Protein AF-A0A4U2ZRE4-F1 (afdb_monomer_lite)

pLDDT: mean 72.88, std 12.57, range [52.84, 91.62]

Structure (mmCIF, N/CA/C/O backbone):
data_AF-A0A4U2ZRE4-F1
#
_entry.id   AF-A0A4U2ZRE4-F1
#
loop_
_atom_site.group_PDB
_atom_site.id
_atom_site.type_symbol
_atom_site.label_atom_id
_atom_site.label_alt_id
_atom_site.label_comp_id
_atom_site.label_asym_id
_atom_site.label_entity_id
_atom_site.label_seq_id
_atom_site.pdbx_PDB_ins_code
_atom_site.Cartn_x
_atom_site.Cartn_y
_atom_site.Cartn_z
_atom_site.occupancy
_atom_site.B_iso_or_equiv
_atom_site.auth_seq_id
_atom_site.auth_comp_id
_atom_site.auth_asym_id
_atom_site.auth_atom_id
_atom_site.pdbx_PDB_model_num
ATOM 1 N N . MET A 1 1 ? -35.393 5.536 36.738 1.00 58.28 1 MET A N 1
ATOM 2 C CA . MET A 1 1 ? -35.505 5.844 35.289 1.00 58.28 1 MET A CA 1
ATOM 3 C C . MET A 1 1 ? -34.205 6.380 34.658 1.00 58.28 1 MET A C 1
ATOM 5 O O . MET A 1 1 ? -33.859 5.952 33.565 1.00 58.28 1 MET A O 1
ATOM 9 N N . ILE A 1 2 ? -33.438 7.245 35.339 1.00 60.47 2 ILE A N 1
ATOM 10 C CA . ILE A 1 2 ? -32.209 7.886 34.808 1.00 60.47 2 ILE A CA 1
ATOM 11 C C . ILE A 1 2 ? -31.067 6.888 34.499 1.00 60.47 2 ILE A C 1
ATOM 13 O O . ILE A 1 2 ? -30.446 6.972 33.442 1.00 60.47 2 ILE A O 1
ATOM 17 N N . LYS A 1 3 ? -30.844 5.880 35.359 1.00 58.56 3 LYS A N 1
ATOM 18 C CA . LYS A 1 3 ? -29.825 4.826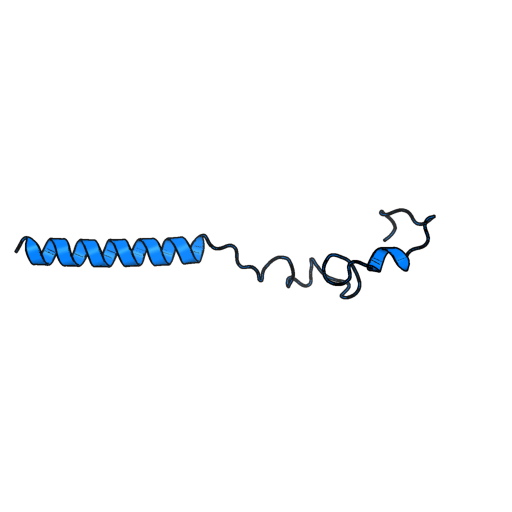 35.141 1.00 58.56 3 LYS A CA 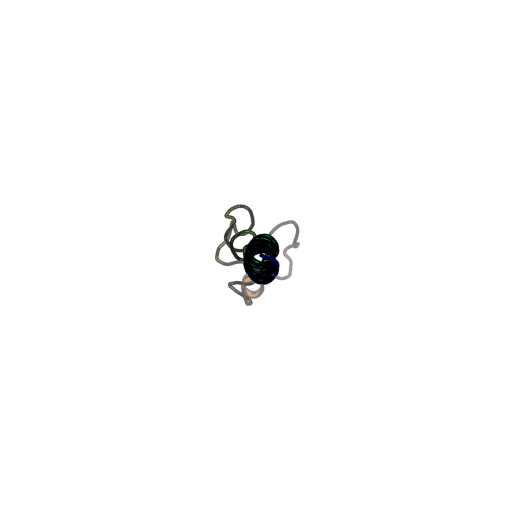1
ATOM 19 C C . LYS A 1 3 ? -30.037 4.012 33.853 1.00 58.56 3 LYS A C 1
ATOM 21 O O . LYS A 1 3 ? -29.068 3.655 33.192 1.00 58.56 3 LYS A O 1
ATOM 26 N N . ILE A 1 4 ? -31.291 3.732 33.484 1.00 64.00 4 ILE A N 1
ATOM 27 C CA . ILE A 1 4 ? -31.628 2.952 32.278 1.00 64.00 4 ILE A CA 1
ATOM 28 C C . ILE A 1 4 ? -31.370 3.788 31.015 1.00 64.00 4 ILE A C 1
ATOM 30 O O . ILE A 1 4 ? -30.788 3.281 30.058 1.00 64.00 4 ILE A O 1
ATOM 34 N N . LYS A 1 5 ? -31.709 5.087 31.044 1.00 62.78 5 LYS A N 1
ATOM 35 C CA . LYS A 1 5 ? -31.397 6.030 29.957 1.00 62.78 5 LYS A CA 1
ATOM 36 C C . LYS A 1 5 ? -29.890 6.158 29.714 1.00 62.78 5 LYS A C 1
ATOM 38 O O . LYS A 1 5 ? -29.466 6.043 28.570 1.00 62.78 5 LYS A O 1
ATOM 43 N N . MET A 1 6 ? -29.080 6.309 30.767 1.00 70.31 6 MET A N 1
ATOM 44 C CA . MET A 1 6 ? -27.615 6.380 30.629 1.00 70.31 6 MET A CA 1
ATOM 45 C C . MET A 1 6 ? -27.014 5.112 30.011 1.00 70.31 6 MET A C 1
ATOM 47 O O . MET A 1 6 ? -26.146 5.198 29.147 1.00 70.31 6 MET A O 1
ATOM 51 N N . LYS A 1 7 ? -27.511 3.932 30.402 1.00 71.44 7 LYS A N 1
ATOM 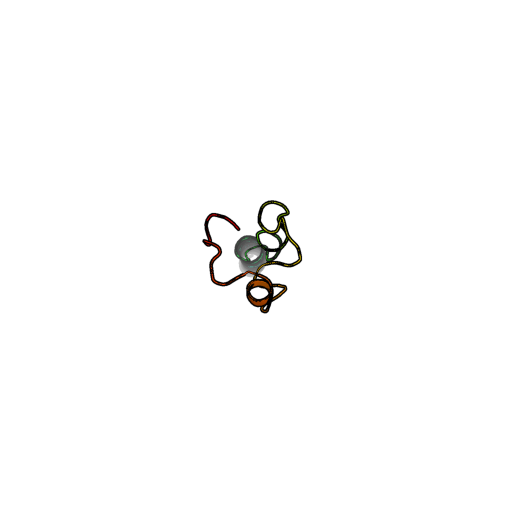52 C CA . LYS A 1 7 ? -27.033 2.654 29.859 1.00 71.44 7 LYS A CA 1
ATOM 53 C C . LYS A 1 7 ? -27.331 2.510 28.361 1.00 71.44 7 LYS A C 1
ATOM 55 O O . LYS A 1 7 ? -26.511 1.957 27.635 1.00 71.44 7 LYS A O 1
ATOM 60 N N . ASN A 1 8 ? -28.468 3.026 27.892 1.00 76.88 8 ASN A N 1
ATOM 61 C CA . ASN A 1 8 ? -28.791 3.043 26.463 1.00 76.88 8 ASN A CA 1
ATOM 62 C C . ASN A 1 8 ? -27.913 4.024 25.677 1.00 76.88 8 ASN A C 1
ATOM 64 O O . ASN A 1 8 ? -27.433 3.661 24.609 1.00 76.88 8 ASN A O 1
ATOM 68 N N . PHE A 1 9 ? -27.642 5.216 26.215 1.00 79.88 9 PHE A N 1
ATOM 69 C CA . PHE A 1 9 ? -26.730 6.179 25.582 1.00 79.88 9 PHE A CA 1
ATOM 70 C C . PHE A 1 9 ? -25.322 5.611 25.397 1.00 79.88 9 PHE A C 1
ATOM 72 O O . PHE A 1 9 ? -24.742 5.742 24.322 1.00 79.88 9 PHE A O 1
ATOM 79 N N . PHE A 1 10 ? -24.807 4.911 26.410 1.00 83.44 10 PHE A N 1
ATOM 80 C CA . PHE A 1 10 ? -23.496 4.267 26.333 1.00 83.44 10 PHE A CA 1
ATOM 81 C C . PHE A 1 10 ? -23.429 3.219 25.215 1.00 83.44 10 PHE A C 1
ATOM 83 O O . PHE A 1 10 ? -22.466 3.180 24.455 1.00 83.44 10 PHE A O 1
ATOM 90 N N . LYS A 1 11 ? -24.479 2.399 25.075 1.00 83.06 11 LYS A N 1
ATOM 91 C CA . LYS A 1 11 ? -24.564 1.388 24.012 1.00 83.06 11 LYS A CA 1
ATOM 92 C C . LYS A 1 11 ? -24.599 2.010 22.620 1.00 83.06 11 LYS A C 1
ATOM 94 O O . LYS A 1 11 ? -23.899 1.528 21.737 1.00 83.06 11 LYS A O 1
ATOM 99 N N . VAL A 1 12 ? -25.391 3.068 22.441 1.00 87.94 12 VAL A N 1
ATOM 100 C CA . VAL A 1 12 ? -25.469 3.783 21.163 1.00 87.94 12 VAL A CA 1
ATOM 101 C C . VAL A 1 12 ? -24.111 4.393 20.830 1.00 87.94 12 VAL A C 1
ATOM 103 O O . VAL A 1 12 ? -23.613 4.147 19.746 1.00 87.94 12 VAL A O 1
ATOM 106 N N . SER A 1 13 ? -23.456 5.075 21.774 1.00 87.88 13 SER A N 1
ATOM 107 C CA . SER A 1 13 ? -22.148 5.699 21.535 1.00 87.88 13 SER A CA 1
ATOM 108 C C . SER A 1 13 ? -21.065 4.695 21.129 1.00 87.88 13 SER A C 1
ATOM 110 O O . SER A 1 13 ? -20.279 4.982 20.229 1.00 87.88 13 SER A O 1
ATOM 112 N N . ILE A 1 14 ? -21.027 3.515 21.760 1.00 90.12 14 ILE A N 1
ATOM 113 C CA . ILE A 1 14 ? -20.086 2.445 21.391 1.00 90.12 14 ILE A CA 1
ATOM 114 C C . ILE A 1 14 ? -20.377 1.945 19.975 1.00 90.12 14 ILE A C 1
ATOM 116 O O . ILE A 1 14 ? -19.452 1.799 19.179 1.00 90.12 14 ILE A O 1
ATOM 120 N N . LEU A 1 15 ? -21.654 1.720 19.651 1.00 91.62 15 LEU A N 1
ATOM 121 C CA . LEU A 1 15 ? -22.065 1.268 18.326 1.00 91.62 15 LEU A CA 1
ATOM 122 C C . LEU A 1 15 ? -21.685 2.290 17.248 1.00 91.62 15 LEU A C 1
ATOM 124 O O . LEU A 1 15 ? -21.107 1.905 16.237 1.00 91.62 15 LEU A O 1
ATOM 128 N N . THR A 1 16 ? -21.926 3.582 17.490 1.00 89.19 16 THR A N 1
ATOM 129 C CA . THR A 1 16 ? -21.590 4.651 16.543 1.00 89.19 16 THR A CA 1
ATOM 130 C C . THR A 1 16 ? -20.082 4.751 16.313 1.00 89.19 16 THR A C 1
ATOM 132 O O . THR A 1 16 ? -19.646 4.847 15.167 1.00 89.19 16 THR A O 1
ATOM 135 N N . CYS A 1 17 ? -19.268 4.672 17.374 1.00 88.69 17 CYS A N 1
ATOM 136 C CA . CYS A 1 17 ? -17.808 4.652 17.245 1.00 88.69 17 CYS A CA 1
ATOM 137 C C . CYS A 1 17 ? -17.321 3.440 16.446 1.00 88.69 17 CYS A C 1
ATOM 139 O O . CYS A 1 17 ? -16.442 3.591 15.603 1.00 88.69 17 CYS A O 1
ATOM 141 N N . PHE A 1 18 ? -17.905 2.259 16.671 1.00 89.00 18 PHE A N 1
ATOM 142 C CA . PHE A 1 18 ? -17.537 1.052 15.934 1.00 89.00 18 PHE A CA 1
ATOM 143 C C . PHE A 1 18 ? -17.870 1.189 14.445 1.00 89.00 18 PHE A C 1
ATOM 145 O O . PHE A 1 18 ? -17.011 0.960 13.601 1.00 89.00 18 PHE A O 1
ATOM 152 N N . THR A 1 19 ? -19.078 1.659 14.116 1.00 86.75 19 THR A N 1
ATOM 153 C CA . THR A 1 19 ? -19.479 1.896 12.722 1.00 86.75 19 THR A C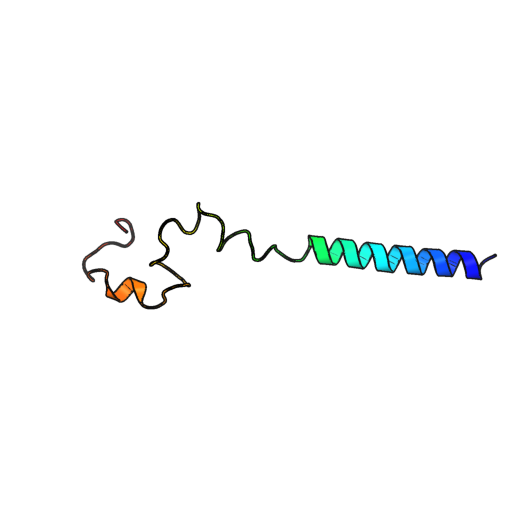A 1
ATOM 154 C C . THR A 1 19 ? -18.617 2.950 12.039 1.00 86.75 19 THR A C 1
ATOM 156 O O . THR A 1 19 ? -18.239 2.777 10.884 1.00 86.75 19 THR A O 1
ATOM 159 N N . LEU A 1 20 ? -18.267 4.024 12.754 1.00 87.25 20 LEU A N 1
ATOM 160 C CA . LEU A 1 20 ? -17.436 5.084 12.202 1.00 87.25 20 LEU A CA 1
ATOM 161 C C . LEU A 1 20 ? -16.013 4.579 11.964 1.00 87.25 20 LEU A C 1
ATOM 163 O O . LEU A 1 20 ? -15.478 4.813 10.889 1.00 87.25 20 LEU A O 1
ATOM 167 N N . ALA A 1 21 ? -15.430 3.829 12.903 1.00 84.06 21 ALA A N 1
ATOM 168 C CA . ALA A 1 21 ? -14.114 3.220 12.730 1.00 84.06 21 ALA A CA 1
ATOM 169 C C . ALA A 1 21 ? -14.080 2.270 11.523 1.00 84.06 21 ALA A C 1
ATOM 171 O O . ALA A 1 21 ? -13.170 2.380 10.711 1.00 84.06 21 ALA A O 1
ATOM 172 N N . SER A 1 22 ? -15.097 1.416 11.351 1.00 78.19 22 SER A N 1
ATOM 173 C CA . SER A 1 22 ? -15.190 0.500 10.204 1.00 78.19 22 SER A CA 1
ATOM 174 C C . SER A 1 22 ? -15.337 1.211 8.855 1.00 78.19 22 SER A C 1
ATOM 176 O O . SER A 1 22 ? -14.820 0.722 7.857 1.00 78.19 22 SER A O 1
ATOM 178 N N . LEU A 1 23 ? -16.021 2.360 8.815 1.00 77.31 23 LEU A N 1
ATOM 179 C CA . LEU A 1 23 ? -16.131 3.195 7.612 1.00 77.31 23 LEU A CA 1
ATOM 180 C C . LEU A 1 23 ? -14.872 4.037 7.354 1.00 77.31 23 LEU A C 1
ATOM 182 O O . LEU A 1 23 ? -14.593 4.383 6.211 1.00 77.31 23 LEU A O 1
ATOM 186 N N . SER A 1 24 ? -14.133 4.386 8.412 1.00 73.19 24 SER A N 1
ATOM 187 C CA . SER A 1 24 ? -12.934 5.233 8.345 1.00 73.19 24 SER A CA 1
ATOM 188 C C . SER A 1 24 ? -11.667 4.444 8.045 1.00 73.19 24 SER A C 1
ATOM 190 O O . SER A 1 24 ? -10.680 5.030 7.610 1.00 73.19 24 SER A O 1
ATOM 192 N N . THR A 1 25 ? -11.656 3.134 8.301 1.00 67.00 25 THR A N 1
ATOM 193 C CA . THR A 1 25 ? -10.567 2.268 7.856 1.00 67.00 25 THR A CA 1
ATOM 194 C C . THR A 1 25 ? -10.598 2.190 6.335 1.00 67.00 25 THR A C 1
ATOM 196 O O . THR A 1 25 ? -11.547 1.616 5.795 1.00 67.00 25 THR A O 1
ATOM 199 N N . PRO A 1 26 ? -9.589 2.738 5.630 1.00 61.31 26 PRO A N 1
ATOM 200 C CA . PRO A 1 26 ? -9.490 2.533 4.199 1.00 61.31 26 PRO A CA 1
ATOM 201 C C . PRO A 1 26 ? -9.411 1.028 3.964 1.00 61.31 26 PRO A C 1
ATOM 203 O O . PRO A 1 26 ? -8.606 0.329 4.583 1.00 61.31 26 PRO A O 1
ATOM 206 N N . SER A 1 27 ? -10.284 0.512 3.105 1.00 60.88 27 SER A N 1
ATOM 207 C CA . SER A 1 27 ? -10.188 -0.864 2.646 1.00 60.88 27 SER A CA 1
ATOM 208 C C . SER A 1 27 ? -8.811 -1.041 2.011 1.00 60.88 27 SER A C 1
ATOM 210 O O . SER A 1 27 ? -8.573 -0.533 0.915 1.00 60.88 27 SER A O 1
ATOM 212 N N . ILE A 1 28 ? -7.921 -1.773 2.686 1.00 55.41 28 ILE A N 1
ATOM 213 C CA . ILE A 1 28 ? -6.601 -2.167 2.158 1.00 55.41 28 ILE A CA 1
ATOM 214 C C . ILE A 1 28 ? -6.756 -2.856 0.780 1.00 55.41 28 ILE A C 1
ATOM 216 O O . ILE A 1 28 ? -5.854 -2.822 -0.039 1.00 55.41 28 ILE A O 1
ATOM 220 N N . ILE A 1 29 ? -7.957 -3.370 0.497 1.00 54.44 29 ILE A N 1
ATOM 221 C CA . ILE A 1 29 ? -8.359 -4.166 -0.668 1.00 54.44 29 ILE A CA 1
ATOM 222 C C . ILE A 1 29 ? -8.590 -3.343 -1.962 1.00 54.44 29 ILE A C 1
ATOM 224 O O . ILE A 1 29 ? -8.857 -3.914 -3.012 1.00 54.44 29 ILE A O 1
ATOM 228 N N . LEU A 1 30 ? -8.557 -2.003 -1.951 1.00 55.53 30 LEU A N 1
ATOM 229 C CA . LEU A 1 30 ? -9.080 -1.241 -3.108 1.00 55.53 30 LEU A CA 1
ATOM 230 C C . LEU A 1 30 ? -8.055 -0.629 -4.067 1.00 55.53 30 LEU A C 1
ATOM 232 O O . LEU A 1 30 ? -8.465 -0.171 -5.128 1.00 55.53 30 LEU A O 1
ATOM 236 N N . ALA A 1 31 ? -6.761 -0.636 -3.749 1.00 54.44 31 ALA A N 1
ATOM 237 C CA . ALA A 1 31 ? -5.738 -0.135 -4.675 1.00 54.44 31 ALA A CA 1
ATOM 238 C C . ALA A 1 31 ? -4.748 -1.223 -5.107 1.00 54.44 31 ALA A C 1
ATOM 240 O O . ALA A 1 31 ? -4.448 -1.314 -6.290 1.00 54.44 31 ALA A O 1
ATOM 241 N N . ASP A 1 32 ? -4.284 -2.076 -4.186 1.00 53.03 32 ASP A N 1
ATOM 242 C CA . ASP A 1 32 ? -3.335 -3.150 -4.523 1.00 53.03 32 ASP A CA 1
ATOM 243 C C . ASP A 1 32 ? -3.995 -4.341 -5.244 1.00 53.03 32 ASP A C 1
ATOM 245 O O . ASP A 1 32 ? -3.350 -5.036 -6.027 1.00 53.03 32 ASP A O 1
ATOM 249 N N . SER A 1 33 ? -5.294 -4.540 -5.006 1.00 53.25 33 SER A N 1
ATOM 250 C CA . SER A 1 33 ? -6.097 -5.665 -5.493 1.00 53.25 33 SER A CA 1
ATOM 251 C C . SER A 1 33 ? -7.140 -5.236 -6.525 1.00 53.25 33 SER A C 1
ATOM 253 O O . SER A 1 33 ? -7.920 -6.062 -7.004 1.00 53.25 33 SER A O 1
ATOM 255 N N . HIS A 1 34 ? -7.148 -3.954 -6.911 1.00 55.91 34 HIS A N 1
ATOM 256 C CA . HIS A 1 34 ? -7.926 -3.504 -8.054 1.00 55.91 34 HIS A CA 1
ATOM 257 C C . HIS A 1 34 ? -7.192 -3.908 -9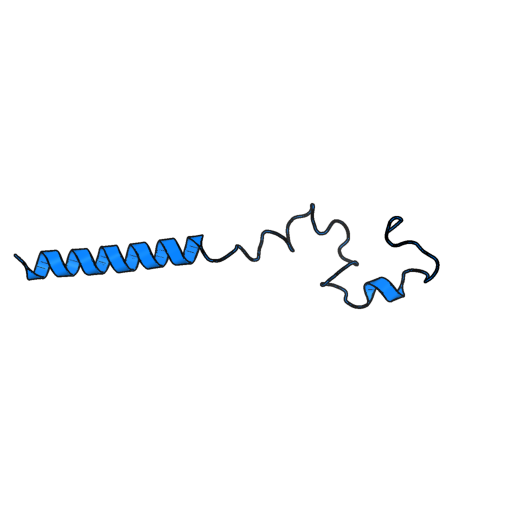.340 1.00 55.91 34 HIS A C 1
ATOM 259 O O . HIS A 1 34 ? -6.106 -3.388 -9.596 1.00 55.91 34 HIS A O 1
ATOM 265 N N . PRO A 1 35 ? -7.776 -4.769 -10.191 1.00 54.09 35 PRO A N 1
ATOM 266 C CA . PRO A 1 35 ? -7.118 -5.235 -11.415 1.00 54.09 35 PRO A CA 1
ATOM 267 C C . PRO A 1 35 ? -6.826 -4.100 -12.414 1.00 54.09 35 PRO A C 1
ATOM 269 O O . PRO A 1 35 ? -6.033 -4.275 -13.329 1.00 54.09 35 PRO A O 1
ATOM 272 N N . GLY A 1 36 ? -7.444 -2.923 -12.239 1.00 52.84 36 GLY A N 1
ATOM 273 C CA . GLY A 1 36 ? -7.123 -1.711 -13.001 1.00 52.84 36 GLY A CA 1
ATOM 274 C C . GLY A 1 36 ? -5.897 -0.928 -12.502 1.00 52.84 36 GLY A C 1
ATOM 275 O O . GLY A 1 36 ? -5.463 -0.016 -13.196 1.00 52.84 36 GLY A O 1
ATOM 276 N N . TYR A 1 37 ? -5.352 -1.255 -11.323 1.00 53.00 37 TYR A N 1
ATOM 277 C CA . TYR A 1 37 ? -4.150 -0.633 -10.740 1.00 53.00 37 TYR A CA 1
ATOM 278 C C . TYR A 1 37 ? -2.947 -1.589 -10.644 1.00 53.00 37 TYR A C 1
ATOM 280 O O . TYR A 1 37 ? -1.831 -1.128 -10.415 1.00 53.00 37 TYR A O 1
ATOM 288 N N . SER A 1 38 ? -3.137 -2.890 -10.882 1.00 59.22 38 SER A N 1
ATOM 289 C CA . SER A 1 38 ? -2.058 -3.857 -11.115 1.00 59.22 38 SER A CA 1
ATOM 290 C C . SER A 1 38 ? -2.416 -4.758 -12.300 1.00 59.22 38 SER A C 1
ATOM 292 O O . SER A 1 38 ? -2.930 -5.862 -12.151 1.00 59.22 38 SER A O 1
ATOM 294 N N . TYR A 1 39 ? -2.179 -4.251 -13.511 1.00 54.69 39 TYR A N 1
ATOM 295 C CA . TYR A 1 39 ? -2.337 -5.048 -14.732 1.00 54.69 39 TYR A CA 1
ATOM 296 C C . TYR A 1 39 ? -1.201 -6.087 -14.869 1.00 54.69 39 TYR A C 1
ATOM 298 O O . TYR A 1 39 ? -1.414 -7.192 -15.361 1.00 54.69 39 TYR A O 1
ATOM 306 N N . GLU A 1 40 ? -0.034 -5.787 -14.288 1.00 59.91 40 GLU A N 1
ATOM 307 C CA . GLU A 1 40 ? 1.172 -6.612 -14.334 1.00 59.91 40 GLU A CA 1
ATOM 308 C C . GLU A 1 40 ? 1.613 -7.032 -12.923 1.00 59.91 40 GLU A C 1
ATOM 310 O O . GLU A 1 40 ? 2.117 -6.232 -12.132 1.00 59.91 40 GLU A O 1
ATOM 315 N N . SER A 1 41 ? 1.472 -8.324 -12.607 1.00 62.81 41 SER A N 1
ATOM 316 C CA . SER A 1 41 ? 1.874 -8.917 -11.318 1.00 62.81 41 SER A CA 1
ATOM 317 C C . SER A 1 41 ? 3.389 -8.896 -11.058 1.00 62.81 41 SER A C 1
ATOM 319 O O . SER A 1 41 ? 3.846 -9.291 -9.988 1.00 62.81 41 SER A O 1
ATOM 321 N N . ASN A 1 42 ? 4.182 -8.502 -12.052 1.00 70.12 42 ASN A N 1
ATOM 322 C CA . ASN A 1 42 ? 5.640 -8.440 -12.023 1.00 70.12 42 ASN A CA 1
ATOM 323 C C . ASN A 1 42 ? 6.186 -7.013 -11.860 1.00 70.12 42 ASN A C 1
ATOM 325 O O . ASN A 1 42 ? 7.403 -6.874 -11.777 1.00 70.12 42 ASN A O 1
ATOM 329 N N . ILE A 1 43 ? 5.338 -5.980 -11.789 1.00 71.81 43 ILE A N 1
ATOM 330 C CA . ILE A 1 43 ? 5.744 -4.568 -11.700 1.00 71.81 43 ILE A CA 1
ATOM 331 C C . ILE A 1 43 ? 5.301 -3.959 -10.360 1.00 71.81 43 ILE A C 1
ATOM 333 O O . ILE A 1 43 ? 4.265 -4.303 -9.793 1.00 71.81 43 ILE A O 1
ATOM 337 N N . GLY A 1 44 ? 6.090 -3.020 -9.834 1.00 72.25 44 GLY A N 1
ATOM 338 C CA . GLY A 1 44 ? 5.720 -2.203 -8.679 1.00 72.25 44 GLY A CA 1
ATOM 339 C C . GLY A 1 44 ? 6.081 -2.813 -7.323 1.00 72.25 44 GLY A C 1
ATOM 340 O O . GLY A 1 44 ? 7.069 -3.529 -7.175 1.00 72.25 44 GLY A O 1
ATOM 341 N N . TYR A 1 45 ? 5.299 -2.478 -6.293 1.00 66.12 45 TYR A N 1
ATOM 342 C CA . TYR A 1 45 ? 5.634 -2.767 -4.890 1.00 66.12 45 TYR A CA 1
ATOM 343 C C . TYR A 1 45 ? 5.742 -4.258 -4.552 1.00 66.12 45 TYR A C 1
ATOM 345 O O . TYR A 1 45 ? 6.450 -4.614 -3.612 1.00 66.12 45 TYR A O 1
ATOM 353 N N . GLN A 1 46 ? 5.058 -5.122 -5.302 1.00 72.12 46 GLN A N 1
ATOM 354 C CA . GLN A 1 46 ? 5.095 -6.570 -5.086 1.00 72.12 46 GLN A CA 1
ATOM 355 C C . GLN A 1 46 ? 6.383 -7.221 -5.621 1.00 72.12 46 GLN A C 1
ATOM 357 O O . GLN A 1 46 ? 6.766 -8.285 -5.141 1.00 72.12 46 GLN A O 1
ATOM 362 N N . ASN A 1 47 ? 7.090 -6.566 -6.549 1.00 77.81 47 ASN A N 1
ATOM 363 C CA . ASN A 1 47 ? 8.384 -7.002 -7.073 1.00 77.81 47 ASN A CA 1
ATOM 364 C C . ASN A 1 47 ? 9.370 -5.824 -7.063 1.00 77.81 47 ASN A C 1
ATOM 366 O O . ASN A 1 47 ? 9.579 -5.219 -8.102 1.00 77.81 47 ASN A O 1
ATOM 370 N N . PRO A 1 48 ? 10.016 -5.474 -5.939 1.00 78.94 48 PRO A N 1
ATOM 371 C CA . PRO A 1 48 ? 10.861 -4.275 -5.841 1.00 78.94 48 PRO A CA 1
ATOM 372 C C . PRO A 1 48 ? 12.043 -4.233 -6.828 1.00 78.94 48 PRO A C 1
ATOM 374 O O . PRO A 1 48 ? 12.599 -3.165 -7.068 1.00 78.94 48 PRO A O 1
ATOM 377 N N . SER A 1 49 ? 12.417 -5.371 -7.416 1.00 86.25 49 SER A N 1
ATOM 378 C CA . SER A 1 49 ? 13.452 -5.498 -8.448 1.00 86.25 49 SER A CA 1
ATOM 379 C C . SER A 1 49 ? 12.941 -5.361 -9.886 1.00 86.25 49 SER A C 1
ATOM 381 O O . SER A 1 49 ? 13.745 -5.458 -10.807 1.00 86.25 49 SER A O 1
ATOM 383 N N . TRP A 1 50 ? 11.650 -5.115 -10.115 1.00 85.25 50 TRP A N 1
ATOM 384 C CA . TRP A 1 50 ? 11.040 -5.101 -11.452 1.00 85.25 50 TRP A CA 1
ATOM 385 C C . TRP A 1 50 ? 11.748 -4.177 -12.459 1.00 85.25 50 TRP A C 1
ATOM 387 O O . TRP A 1 50 ? 11.878 -4.521 -13.629 1.00 85.25 50 TRP A O 1
ATOM 397 N N . MET A 1 51 ? 12.277 -3.034 -12.003 1.00 83.88 51 MET A N 1
ATOM 398 C CA . MET A 1 51 ? 13.006 -2.093 -12.866 1.00 83.88 51 MET A CA 1
ATOM 399 C C . MET A 1 51 ? 14.337 -2.643 -13.390 1.00 83.88 51 MET A C 1
ATOM 401 O O . MET A 1 51 ? 14.846 -2.124 -14.373 1.00 83.88 51 MET A O 1
ATOM 405 N N . SER A 1 52 ? 14.906 -3.679 -12.765 1.00 86.69 52 SER A N 1
ATOM 406 C CA . SER A 1 52 ? 16.177 -4.271 -13.211 1.00 86.69 52 SER A CA 1
ATOM 407 C C . SER A 1 52 ? 16.064 -5.047 -14.526 1.00 86.69 52 SER A C 1
ATOM 409 O O . SER A 1 52 ? 17.072 -5.277 -15.188 1.00 86.69 52 SER A O 1
ATOM 411 N N . GLU A 1 53 ? 14.846 -5.429 -14.915 1.00 83.38 53 GLU A N 1
ATOM 412 C CA . GLU A 1 53 ? 14.562 -6.105 -16.185 1.00 83.38 53 GLU A CA 1
ATOM 413 C C . GLU A 1 53 ? 14.297 -5.107 -17.327 1.00 83.38 53 GLU A C 1
ATOM 415 O O . GLU A 1 53 ? 14.259 -5.492 -18.497 1.00 83.38 53 GLU A O 1
ATOM 420 N N . VAL A 1 54 ? 14.142 -3.817 -17.005 1.00 82.75 54 VAL A N 1
ATOM 421 C CA . VAL A 1 54 ? 13.924 -2.741 -17.974 1.00 82.75 54 VAL A CA 1
ATOM 422 C C . VAL A 1 54 ? 15.274 -2.176 -18.404 1.00 82.75 54 VAL A C 1
ATOM 424 O O . VAL A 1 54 ? 16.111 -1.832 -17.576 1.00 82.75 54 VAL A O 1
ATOM 427 N N . ALA A 1 55 ? 15.495 -2.048 -19.713 1.00 86.81 55 ALA A N 1
ATOM 428 C CA . ALA A 1 55 ? 16.712 -1.424 -20.220 1.00 86.81 55 ALA A CA 1
ATOM 429 C C . ALA A 1 55 ? 16.760 0.067 -19.843 1.00 86.81 55 ALA A C 1
ATOM 431 O O . ALA A 1 55 ? 15.788 0.784 -20.084 1.00 86.81 55 ALA A O 1
ATOM 432 N N . ASP A 1 56 ? 17.910 0.551 -19.364 1.00 84.94 56 ASP A N 1
ATOM 433 C CA . ASP A 1 56 ? 18.116 1.939 -18.901 1.00 84.94 56 ASP A CA 1
ATOM 434 C C . ASP A 1 56 ? 17.771 3.019 -19.9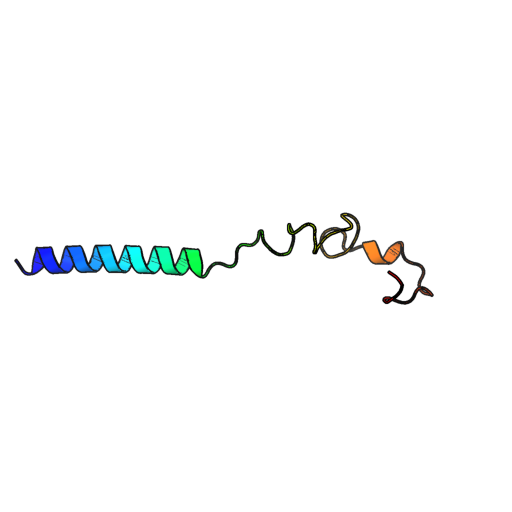44 1.00 84.94 56 ASP A C 1
ATOM 436 O O . ASP A 1 56 ? 17.497 4.168 -19.603 1.00 84.94 56 ASP A O 1
ATOM 440 N N . SER A 1 57 ? 17.793 2.670 -21.233 1.00 89.19 57 SER A N 1
ATOM 441 C CA . SER A 1 57 ? 17.438 3.573 -22.334 1.00 89.19 57 SER A CA 1
ATOM 442 C C . SER A 1 57 ? 15.930 3.735 -22.551 1.00 89.19 57 SER A C 1
ATOM 444 O O . SER A 1 57 ? 15.521 4.581 -23.347 1.00 89.19 57 SER A O 1
ATOM 446 N N . THR A 1 58 ? 15.109 2.906 -21.908 1.00 84.50 58 THR A N 1
ATOM 447 C CA . THR A 1 58 ? 13.651 2.885 -22.079 1.00 84.50 58 THR A CA 1
ATOM 448 C C . THR A 1 58 ? 13.034 4.055 -21.327 1.00 84.50 58 THR A C 1
ATOM 450 O O . THR A 1 58 ? 13.338 4.286 -20.155 1.00 84.50 58 THR A O 1
ATOM 453 N N . LYS A 1 59 ? 12.152 4.817 -21.977 1.00 82.56 59 LYS A N 1
ATOM 454 C CA . LYS A 1 59 ? 11.451 5.905 -21.288 1.00 82.56 59 LYS A CA 1
ATOM 455 C C . LYS A 1 59 ? 10.354 5.332 -20.404 1.00 82.56 59 LYS A C 1
ATOM 457 O O . LYS A 1 59 ? 9.607 4.465 -20.831 1.00 82.56 59 LYS A O 1
ATOM 462 N N . LEU A 1 60 ? 10.168 5.912 -19.219 1.00 77.94 60 LEU A N 1
ATOM 463 C CA . LEU A 1 60 ? 9.087 5.516 -18.303 1.00 77.94 60 LEU A CA 1
ATOM 464 C C . LEU A 1 60 ? 7.680 5.664 -18.905 1.00 77.94 60 LEU A C 1
ATOM 466 O O . LEU A 1 60 ? 6.754 5.034 -18.426 1.00 77.94 60 LEU A O 1
ATOM 470 N N . SER A 1 61 ? 7.509 6.501 -19.933 1.00 76.88 61 SER A N 1
ATOM 471 C CA . SER A 1 61 ? 6.244 6.650 -20.666 1.00 76.88 61 SER A CA 1
ATOM 472 C C . SER A 1 61 ? 5.960 5.523 -21.665 1.00 76.88 61 SER A C 1
ATOM 474 O O . SER A 1 61 ? 4.891 5.511 -22.264 1.00 76.88 61 SER A O 1
ATOM 476 N N . GLU A 1 62 ? 6.955 4.680 -21.942 1.00 74.06 62 GLU A N 1
ATOM 477 C CA . GLU A 1 62 ? 6.893 3.552 -22.883 1.00 74.06 62 GLU A CA 1
ATOM 478 C C . GLU A 1 62 ? 6.758 2.202 -22.154 1.00 74.06 62 GLU A C 1
ATOM 480 O O . GLU A 1 62 ? 6.639 1.171 -22.814 1.00 74.06 62 GLU A O 1
ATOM 485 N N . ILE A 1 63 ? 6.787 2.231 -20.816 1.00 69.06 63 ILE A N 1
ATOM 486 C CA . ILE A 1 63 ? 6.465 1.127 -19.902 1.00 69.06 63 ILE A CA 1
ATOM 487 C C . ILE A 1 63 ? 4.970 1.201 -19.597 1.00 69.06 63 ILE A C 1
ATOM 489 O O . ILE A 1 63 ? 4.316 0.141 -19.646 1.00 69.06 63 ILE A O 1
#

Sequence (63 aa):
MIKIKMKNFFKVSILTCFTLASLSTPSIILADSHPGYSYESNIGYQNPSWMSEVADSTKLSEI

Foldseek 3Di:
DVVVVVVVVVVVVVVVVVVVVVVPPPDPCPQVPDCVNPVDCLDDDNPPCSCVVPDPPDDPVND

Radius of gyration: 23.93 Å; chains: 1; bounding box: 54×17×58 Å

Secondary structure (DSSP, 8-state):
-HHHHHHHHHHHHHHHHHHHHHHHS--GGGTSS-TTT-S-TTSSTT-TTGGGGS-TTS-TT--

Organism: NCBI:txid1890302